Protein AF-A0A3D2VUE8-F1 (afdb_monomer_lite)

Secondary structure (DSSP, 8-state):
-HHHHHHHHHTT---THHHHHHHHHHHHHTTS-SSHHHHHHHHHHHHHHHHSHHHHHHHHHHSS-HHHHHHHH--

Sequence (75 aa):
WLYRMVTRIVEGKGRPEDMDLLDSVASRIEGRTICALGDAAAMPVRSFVKHYRHEFAYYIEHKRSMVQGASALAA

pLDDT: mean 90.26, std 12.1, range [45.84, 96.94]

Radius of gyration: 13.77 Å; chains: 1; bounding box: 34×21×41 Å

Structure (mmCIF, N/CA/C/O backbone):
data_AF-A0A3D2VUE8-F1
#
_entry.id   AF-A0A3D2VUE8-F1
#
loop_
_atom_site.group_PDB
_atom_site.id
_atom_site.type_symbol
_atom_site.label_atom_id
_atom_site.label_alt_id
_atom_site.label_comp_id
_atom_site.label_asym_id
_atom_site.label_entity_id
_atom_site.label_seq_id
_atom_site.pdbx_PDB_ins_code
_atom_site.Cartn_x
_atom_site.Cartn_y
_atom_site.Cartn_z
_atom_site.occupancy
_atom_site.B_iso_or_equiv
_atom_site.auth_seq_id
_atom_site.auth_comp_id
_atom_site.auth_asym_id
_atom_site.auth_atom_id
_atom_site.pdbx_PDB_model_num
ATOM 1 N N . TRP A 1 1 ? 4.969 6.880 -4.231 1.00 87.25 1 TRP A N 1
ATOM 2 C CA . TRP A 1 1 ? 3.553 6.792 -4.651 1.00 87.25 1 TRP A CA 1
ATOM 3 C C . TRP A 1 1 ? 2.758 5.884 -3.717 1.00 87.25 1 TRP A C 1
ATOM 5 O O . TRP A 1 1 ? 1.846 6.390 -3.078 1.00 87.25 1 TRP A O 1
ATOM 15 N N . LEU A 1 2 ? 3.174 4.618 -3.545 1.00 95.00 2 LEU A N 1
ATOM 16 C CA . LEU A 1 2 ? 2.562 3.634 -2.630 1.00 95.00 2 LEU A CA 1
ATOM 17 C C . LEU A 1 2 ? 2.276 4.200 -1.227 1.00 95.00 2 LEU A C 1
ATOM 19 O O . LEU A 1 2 ? 1.120 4.253 -0.820 1.00 95.00 2 LEU A O 1
ATOM 23 N N . TYR A 1 3 ? 3.304 4.748 -0.564 1.00 95.31 3 TYR A N 1
ATOM 24 C CA . TYR A 1 3 ? 3.186 5.389 0.755 1.00 95.31 3 TYR A CA 1
ATOM 25 C C . TYR A 1 3 ? 2.032 6.396 0.837 1.00 95.31 3 TYR A C 1
ATOM 27 O O . TYR A 1 3 ? 1.175 6.282 1.700 1.00 95.31 3 TYR A O 1
ATOM 35 N N . ARG A 1 4 ? 1.946 7.333 -0.116 1.00 96.00 4 ARG A N 1
ATOM 36 C CA . ARG A 1 4 ? 0.933 8.398 -0.090 1.00 96.00 4 ARG A CA 1
ATOM 37 C C . ARG A 1 4 ? -0.496 7.859 -0.106 1.00 96.00 4 ARG A C 1
ATOM 39 O O . ARG A 1 4 ? -1.350 8.451 0.543 1.00 96.00 4 ARG A O 1
ATOM 46 N N . MET A 1 5 ? -0.781 6.779 -0.839 1.00 95.75 5 MET A N 1
ATOM 47 C CA . MET A 1 5 ? -2.144 6.234 -0.846 1.00 95.75 5 MET A CA 1
ATOM 48 C C . MET A 1 5 ? -2.423 5.409 0.400 1.00 95.75 5 MET A C 1
ATOM 50 O O . MET A 1 5 ? -3.516 5.531 0.935 1.00 95.75 5 MET A O 1
ATOM 54 N N . VAL A 1 6 ? -1.454 4.624 0.884 1.00 95.31 6 VAL A N 1
ATOM 55 C CA . VAL A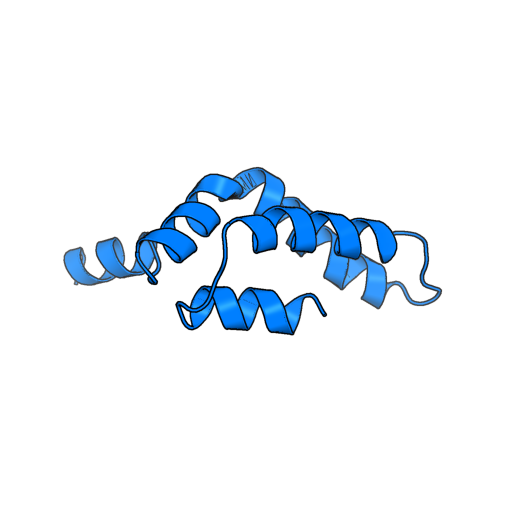 1 6 ? -1.619 3.884 2.144 1.00 95.31 6 VAL A CA 1
ATOM 56 C C . VAL A 1 6 ? -1.864 4.862 3.294 1.00 95.31 6 VAL A C 1
ATOM 58 O O . VAL A 1 6 ? -2.838 4.705 4.021 1.00 95.31 6 VAL A O 1
ATOM 61 N N . THR A 1 7 ? -1.075 5.936 3.396 1.00 96.00 7 THR A N 1
ATOM 62 C CA . THR A 1 7 ? -1.304 7.017 4.365 1.00 96.00 7 THR A CA 1
ATOM 63 C C . THR A 1 7 ? -2.695 7.617 4.207 1.00 96.00 7 THR A C 1
ATOM 65 O O . THR A 1 7 ? -3.416 7.755 5.186 1.00 96.00 7 THR A O 1
ATOM 68 N N . ARG A 1 8 ? -3.124 7.913 2.976 1.00 95.56 8 ARG A N 1
ATOM 69 C CA . ARG A 1 8 ? -4.462 8.457 2.724 1.00 95.56 8 ARG A CA 1
ATOM 70 C C . ARG A 1 8 ? -5.582 7.512 3.190 1.00 95.56 8 AR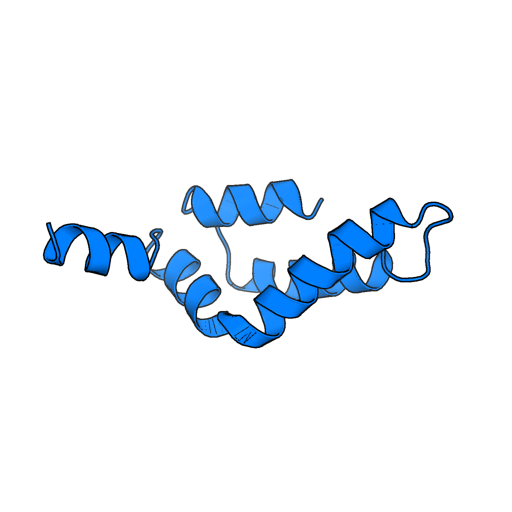G A C 1
ATOM 72 O O . ARG A 1 8 ? -6.580 7.993 3.720 1.00 95.56 8 ARG A O 1
ATOM 79 N N . ILE A 1 9 ? -5.426 6.201 3.004 1.00 94.88 9 ILE A N 1
ATOM 80 C CA . ILE A 1 9 ? -6.383 5.186 3.476 1.00 94.88 9 ILE A CA 1
ATOM 81 C C . ILE A 1 9 ? -6.431 5.176 5.008 1.00 94.88 9 ILE A C 1
ATOM 83 O O . ILE A 1 9 ? -7.516 5.236 5.581 1.00 94.88 9 ILE A O 1
ATOM 87 N N . VAL A 1 10 ? -5.270 5.189 5.669 1.00 92.69 10 VAL A N 1
ATOM 88 C CA . VAL A 1 10 ? -5.171 5.210 7.138 1.00 92.69 10 VAL A CA 1
ATOM 89 C C . VAL A 1 10 ? -5.719 6.512 7.737 1.00 92.69 10 VAL A C 1
ATOM 91 O O . VAL A 1 10 ? -6.337 6.481 8.795 1.00 92.69 10 VAL A O 1
ATOM 94 N N . GLU A 1 11 ? -5.575 7.644 7.045 1.00 94.69 11 GLU A N 1
ATOM 95 C CA . GLU A 1 11 ? -6.151 8.940 7.435 1.00 94.69 11 GLU A CA 1
ATOM 96 C C . GLU A 1 11 ? -7.667 9.058 7.168 1.00 94.69 11 GLU A C 1
ATOM 98 O O . GLU A 1 11 ? -8.239 10.139 7.317 1.00 94.69 11 GLU A O 1
ATOM 103 N N . GLY A 1 12 ? -8.336 7.987 6.721 1.00 93.62 12 GLY A N 1
ATOM 104 C CA . GLY A 1 12 ? -9.779 7.996 6.454 1.00 93.62 12 GLY A CA 1
ATOM 105 C C . GLY A 1 12 ? -10.188 8.795 5.210 1.00 93.62 12 GLY A C 1
ATOM 106 O O . GLY A 1 12 ? -11.356 9.153 5.053 1.00 93.62 12 GLY A O 1
ATOM 107 N N . LYS A 1 13 ? -9.230 9.082 4.323 1.00 95.25 13 LYS A N 1
ATOM 108 C CA . LYS A 1 13 ? -9.418 9.773 3.034 1.00 95.25 13 LYS A CA 1
ATOM 109 C C . LYS A 1 13 ? -9.291 8.809 1.844 1.00 95.25 13 LYS A C 1
ATOM 111 O O . LYS A 1 13 ? -9.117 9.253 0.706 1.00 95.25 13 LYS A O 1
ATOM 116 N N . GLY A 1 14 ? -9.279 7.502 2.111 1.00 93.75 14 GLY A N 1
ATOM 117 C CA . GLY A 1 14 ? -9.170 6.461 1.094 1.00 93.75 14 GLY A CA 1
ATOM 118 C C . GLY A 1 14 ? -10.375 6.451 0.157 1.00 93.75 14 GLY A C 1
ATOM 119 O O . GLY A 1 14 ? -11.481 6.820 0.546 1.00 93.75 14 GLY A O 1
ATOM 120 N N . ARG A 1 15 ? -10.152 6.029 -1.086 1.00 94.50 15 ARG A N 1
ATOM 121 C CA . ARG A 1 15 ? -11.194 5.856 -2.105 1.00 94.50 15 ARG A CA 1
ATOM 122 C C . ARG A 1 15 ? -11.242 4.404 -2.571 1.00 94.50 15 ARG A C 1
ATOM 124 O O . ARG A 1 15 ? -10.192 3.759 -2.562 1.00 94.50 15 ARG A O 1
ATOM 131 N N . PRO A 1 16 ? -12.394 3.903 -3.046 1.00 92.00 16 PRO A N 1
ATOM 132 C CA . PRO A 1 16 ? -12.504 2.552 -3.597 1.00 92.00 16 PRO A CA 1
ATOM 133 C C . PRO A 1 16 ? -11.458 2.252 -4.679 1.00 92.00 16 PRO A C 1
ATOM 135 O O . PRO A 1 16 ? -10.861 1.177 -4.666 1.00 92.00 16 PRO A O 1
ATOM 138 N N . GLU A 1 17 ? -11.160 3.226 -5.549 1.00 95.25 17 GLU A N 1
ATOM 139 C CA . GLU A 1 17 ? -10.157 3.058 -6.615 1.00 95.25 17 GLU A CA 1
ATOM 140 C C . GLU A 1 17 ? -8.716 2.904 -6.095 1.00 95.25 17 GLU A C 1
ATOM 142 O O . GLU A 1 17 ? -7.825 2.509 -6.845 1.00 95.25 17 GLU A O 1
ATOM 147 N N . ASP A 1 18 ? -8.441 3.239 -4.831 1.00 95.00 18 ASP A N 1
ATOM 148 C CA . ASP A 1 18 ? -7.074 3.263 -4.309 1.00 95.00 18 ASP A CA 1
ATOM 149 C C . ASP A 1 18 ? -6.451 1.865 -4.223 1.00 95.00 18 ASP A C 1
ATOM 151 O O . ASP A 1 18 ? -5.234 1.742 -4.340 1.00 95.00 18 ASP A O 1
ATOM 155 N N . MET A 1 19 ? -7.264 0.815 -4.075 1.00 93.94 19 MET A N 1
ATOM 156 C CA . MET A 1 19 ? -6.796 -0.577 -4.092 1.00 93.94 19 MET A CA 1
ATOM 157 C C . MET A 1 19 ? -6.292 -0.987 -5.479 1.00 93.94 19 MET A C 1
ATOM 159 O O . MET A 1 19 ? -5.190 -1.520 -5.607 1.00 93.94 19 MET A O 1
ATOM 163 N N . ASP A 1 20 ? -7.071 -0.691 -6.518 1.00 95.25 20 ASP A N 1
ATOM 164 C CA . ASP A 1 20 ? -6.712 -1.031 -7.897 1.00 95.25 20 ASP A CA 1
ATOM 165 C C . ASP A 1 20 ? -5.515 -0.183 -8.355 1.00 95.25 20 ASP A C 1
ATOM 167 O O . ASP A 1 20 ? -4.598 -0.662 -9.025 1.00 95.25 20 ASP A O 1
ATOM 171 N N . LEU A 1 21 ? -5.464 1.072 -7.901 1.00 96.25 21 LEU A N 1
ATOM 172 C CA . LEU A 1 21 ? -4.310 1.943 -8.060 1.00 96.25 21 LEU A CA 1
ATOM 173 C C . LEU A 1 21 ? -3.057 1.330 -7.408 1.00 96.25 21 LEU A C 1
ATOM 175 O O . LEU A 1 21 ? -2.045 1.185 -8.100 1.00 96.25 21 LEU A O 1
ATOM 179 N N . LEU A 1 22 ? -3.110 0.936 -6.131 1.00 96.62 22 LEU A N 1
ATOM 180 C CA . LEU A 1 22 ? -1.986 0.315 -5.417 1.00 96.62 22 LEU A CA 1
ATOM 181 C C . LEU A 1 22 ? -1.386 -0.866 -6.194 1.00 96.62 22 LEU A C 1
ATOM 183 O O . LEU A 1 22 ? -0.169 -0.887 -6.394 1.00 96.62 22 LEU A O 1
ATOM 187 N N . ASP A 1 23 ? -2.215 -1.789 -6.690 1.00 95.44 23 ASP A N 1
ATOM 188 C CA . ASP A 1 23 ? -1.741 -2.921 -7.500 1.00 95.44 23 ASP A CA 1
ATOM 189 C C . ASP A 1 23 ? -1.175 -2.469 -8.862 1.00 95.44 23 ASP A C 1
ATOM 191 O O . ASP A 1 23 ? -0.099 -2.911 -9.282 1.00 95.44 23 ASP A O 1
ATOM 195 N N . SER A 1 24 ? -1.825 -1.507 -9.527 1.00 96.38 24 SER A N 1
ATOM 196 C CA . SER A 1 24 ? -1.403 -1.023 -10.849 1.00 96.38 24 SER A CA 1
ATOM 197 C C . SER A 1 24 ? -0.022 -0.358 -10.869 1.00 96.38 24 SER A C 1
ATOM 199 O O . SER A 1 24 ? 0.696 -0.469 -11.861 1.00 96.38 24 SER A O 1
ATOM 201 N N . VAL A 1 25 ? 0.384 0.348 -9.810 1.00 96.06 25 VAL A N 1
ATOM 202 C CA . VAL A 1 25 ? 1.723 0.963 -9.775 1.00 96.06 25 VAL A CA 1
ATOM 203 C C . VAL A 1 25 ? 2.738 0.045 -9.153 1.00 96.06 25 VAL A C 1
ATOM 205 O O . VAL A 1 25 ? 3.877 0.065 -9.601 1.00 96.06 25 VAL A O 1
ATOM 208 N N . ALA A 1 26 ? 2.364 -0.773 -8.171 1.00 95.88 26 ALA A N 1
ATOM 209 C CA . ALA A 1 26 ? 3.293 -1.766 -7.662 1.00 95.88 26 ALA A CA 1
ATOM 210 C C . ALA A 1 26 ? 3.725 -2.731 -8.784 1.00 95.88 26 ALA A C 1
ATOM 212 O O . ALA A 1 26 ? 4.917 -2.971 -8.944 1.00 95.88 26 ALA A O 1
ATOM 213 N N . SER A 1 27 ? 2.805 -3.154 -9.659 1.00 94.94 27 SER A N 1
ATOM 214 C CA . SER A 1 27 ? 3.136 -3.958 -10.851 1.00 94.94 27 SER A CA 1
ATOM 215 C C . SER A 1 27 ? 3.955 -3.210 -11.913 1.00 94.94 27 SER A C 1
ATOM 217 O O . SER A 1 27 ? 4.655 -3.829 -12.709 1.00 94.94 27 SER A O 1
ATOM 219 N N . ARG A 1 28 ? 3.909 -1.871 -11.936 1.00 94.81 28 ARG A N 1
ATOM 220 C CA . ARG A 1 28 ? 4.782 -1.037 -12.784 1.00 94.81 28 ARG A CA 1
ATOM 221 C C . ARG A 1 28 ? 6.147 -0.751 -12.155 1.00 94.81 28 ARG A C 1
ATOM 223 O O . ARG A 1 28 ? 7.004 -0.211 -12.848 1.00 94.81 28 ARG A O 1
ATOM 230 N N . ILE A 1 29 ? 6.336 -1.043 -10.872 1.00 95.12 29 ILE A N 1
ATOM 231 C CA . ILE A 1 29 ? 7.639 -0.962 -10.204 1.00 95.12 29 ILE A CA 1
ATOM 232 C C . ILE A 1 29 ? 8.358 -2.302 -10.355 1.00 95.12 29 ILE A C 1
ATOM 234 O O . ILE A 1 29 ? 9.519 -2.321 -10.759 1.00 95.12 29 ILE A O 1
ATOM 238 N N . GLU A 1 30 ? 7.642 -3.395 -10.089 1.00 92.81 30 GLU A N 1
ATOM 239 C CA . GLU A 1 30 ? 8.174 -4.757 -10.107 1.00 92.81 30 GLU A CA 1
ATOM 240 C C . GLU A 1 30 ? 8.847 -5.097 -11.449 1.00 92.81 30 GLU A C 1
ATOM 242 O O . GLU A 1 30 ? 8.234 -4.989 -12.515 1.00 92.81 30 GLU A O 1
ATOM 247 N N . GLY A 1 31 ? 10.131 -5.463 -11.405 1.00 90.38 31 GLY A N 1
ATOM 248 C CA . GLY A 1 31 ? 10.910 -5.857 -12.586 1.00 90.38 31 GLY A CA 1
ATOM 249 C C . GLY A 1 31 ? 11.234 -4.712 -13.554 1.00 90.38 31 GLY A C 1
ATOM 250 O O . GLY A 1 31 ? 11.729 -4.949 -14.656 1.00 90.38 31 GLY A O 1
ATOM 251 N N . ARG A 1 32 ? 10.952 -3.461 -13.169 1.00 93.62 32 ARG A N 1
ATOM 252 C CA . ARG A 1 32 ? 11.224 -2.249 -13.965 1.00 93.62 32 ARG A CA 1
ATOM 253 C C . ARG A 1 32 ? 12.182 -1.288 -13.267 1.00 93.62 32 ARG A C 1
ATOM 255 O O . ARG A 1 32 ? 12.314 -0.135 -13.677 1.00 93.62 32 ARG A O 1
ATOM 262 N N . THR A 1 33 ? 12.855 -1.747 -12.215 1.00 92.25 33 THR A N 1
ATOM 263 C CA . THR A 1 33 ? 13.841 -0.967 -11.464 1.00 92.25 33 THR A CA 1
ATOM 264 C C . THR A 1 33 ? 15.185 -1.692 -11.404 1.00 92.25 33 THR A C 1
ATOM 266 O O . THR A 1 33 ? 15.240 -2.914 -11.443 1.00 92.25 33 THR A O 1
ATOM 269 N N . ILE A 1 34 ? 16.286 -0.932 -11.351 1.00 94.88 34 ILE A N 1
ATOM 270 C CA . ILE A 1 34 ? 17.653 -1.490 -11.272 1.00 94.88 34 ILE A CA 1
ATOM 271 C C . ILE A 1 34 ? 17.966 -1.966 -9.846 1.00 94.88 34 ILE A C 1
ATOM 273 O O . ILE A 1 34 ? 18.686 -2.939 -9.645 1.00 94.88 34 ILE A O 1
ATOM 277 N N . CYS A 1 35 ? 17.450 -1.255 -8.841 1.00 95.62 35 CYS A N 1
ATOM 278 C CA . CYS A 1 35 ? 17.701 -1.543 -7.435 1.00 95.62 35 CYS A CA 1
ATOM 279 C C . CYS A 1 35 ? 16.618 -2.465 -6.867 1.00 95.62 35 CYS A C 1
ATOM 281 O O . CYS A 1 35 ? 15.440 -2.110 -6.887 1.00 95.62 35 CYS A O 1
ATOM 283 N N . ALA A 1 36 ? 17.032 -3.577 -6.253 1.00 93.62 36 ALA A N 1
ATOM 284 C CA . ALA A 1 36 ? 16.141 -4.559 -5.628 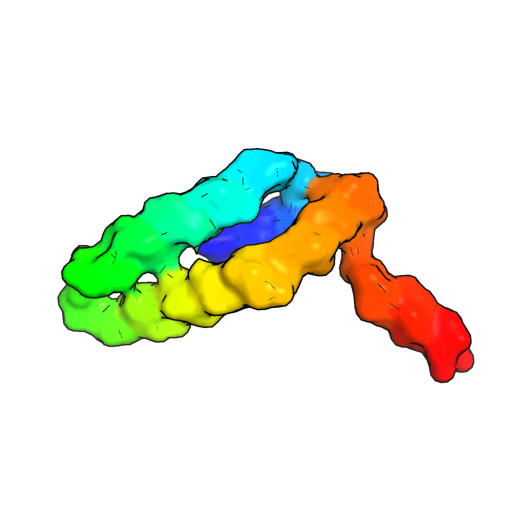1.00 93.62 36 ALA A CA 1
ATOM 285 C C . ALA A 1 36 ? 15.233 -3.974 -4.528 1.00 93.62 36 ALA A C 1
ATOM 287 O O . ALA A 1 36 ? 14.193 -4.547 -4.213 1.00 93.62 36 ALA A O 1
ATOM 288 N N . LEU A 1 37 ? 15.586 -2.815 -3.958 1.00 94.75 37 LEU A N 1
ATOM 289 C CA . LEU A 1 37 ? 14.738 -2.115 -2.992 1.00 94.75 37 LEU A CA 1
ATOM 290 C C . LEU A 1 37 ? 13.381 -1.707 -3.592 1.00 94.75 37 LEU A C 1
ATOM 292 O O . LEU A 1 37 ? 12.382 -1.691 -2.876 1.00 94.75 37 LEU A O 1
ATOM 296 N N . GLY A 1 38 ? 13.336 -1.383 -4.889 1.00 94.69 38 GLY A N 1
ATOM 297 C CA . GLY A 1 38 ? 12.089 -1.038 -5.575 1.00 94.69 38 GLY A CA 1
ATOM 298 C C . GLY A 1 38 ? 11.106 -2.205 -5.562 1.00 94.69 38 GLY A C 1
ATOM 299 O O . GLY A 1 38 ? 9.971 -2.058 -5.101 1.00 94.69 38 GLY A O 1
ATOM 300 N N . ASP A 1 39 ? 11.578 -3.377 -5.979 1.00 94.00 39 ASP A N 1
ATOM 301 C CA . ASP A 1 39 ? 10.794 -4.614 -5.981 1.00 94.00 39 ASP A CA 1
ATOM 302 C C . ASP A 1 39 ? 10.418 -5.034 -4.553 1.00 94.00 39 ASP A C 1
ATOM 304 O O . ASP A 1 39 ? 9.251 -5.323 -4.276 1.00 94.00 39 ASP A O 1
ATOM 308 N N . ALA A 1 40 ? 11.364 -4.951 -3.610 1.00 95.31 40 ALA A N 1
ATOM 309 C CA . ALA A 1 40 ? 11.127 -5.255 -2.199 1.00 95.31 40 ALA A CA 1
ATOM 310 C C . ALA A 1 40 ? 10.042 -4.366 -1.562 1.00 95.31 40 ALA A C 1
ATOM 312 O O . ALA A 1 40 ? 9.348 -4.812 -0.651 1.00 95.31 40 ALA A O 1
ATOM 313 N N . ALA A 1 41 ? 9.860 -3.129 -2.037 1.00 94.88 41 ALA A N 1
ATOM 314 C CA . ALA A 1 41 ? 8.778 -2.251 -1.592 1.00 94.88 41 ALA A CA 1
ATOM 315 C C . ALA A 1 41 ? 7.440 -2.532 -2.304 1.00 94.88 41 ALA A C 1
ATOM 317 O O . ALA A 1 41 ? 6.376 -2.347 -1.710 1.00 94.88 41 ALA A O 1
ATOM 318 N N . ALA A 1 42 ? 7.468 -2.961 -3.569 1.00 96.00 42 ALA A N 1
ATOM 319 C CA . ALA A 1 42 ? 6.271 -3.206 -4.372 1.00 96.00 42 ALA A CA 1
ATOM 320 C C . ALA A 1 42 ? 5.582 -4.537 -4.033 1.00 96.00 42 ALA A C 1
ATOM 322 O O . ALA A 1 42 ? 4.355 -4.579 -3.897 1.00 96.00 42 ALA A O 1
ATOM 323 N N . MET A 1 43 ? 6.356 -5.612 -3.855 1.00 94.94 43 MET A N 1
ATOM 324 C CA . MET A 1 43 ? 5.821 -6.960 -3.631 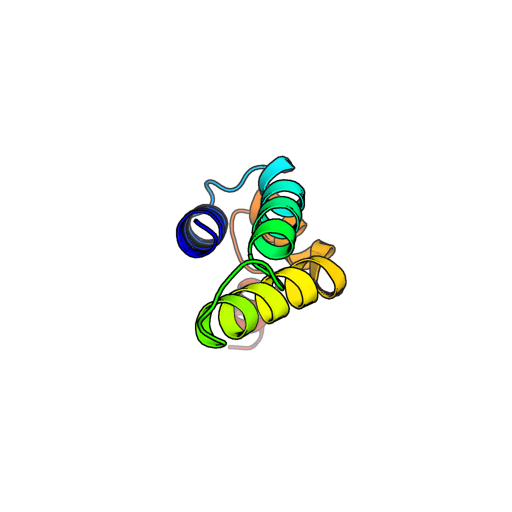1.00 94.94 43 MET A CA 1
ATOM 325 C C . MET A 1 43 ? 4.915 -7.063 -2.387 1.00 94.94 43 MET A C 1
ATOM 327 O O . MET A 1 43 ? 3.817 -7.619 -2.511 1.00 94.94 43 MET A O 1
ATOM 331 N N . PRO A 1 44 ? 5.275 -6.506 -1.208 1.00 95.56 44 PRO A N 1
ATOM 332 C CA . PRO A 1 44 ? 4.414 -6.569 -0.028 1.00 95.56 44 PRO A CA 1
ATOM 333 C C . PRO A 1 44 ? 3.091 -5.836 -0.235 1.00 95.56 44 PRO A C 1
ATOM 335 O O . PRO A 1 44 ? 2.047 -6.330 0.181 1.00 95.56 44 PRO A O 1
ATOM 338 N N . VAL A 1 45 ? 3.108 -4.692 -0.927 1.00 95.81 45 VAL A N 1
ATOM 339 C CA . VAL A 1 45 ? 1.886 -3.926 -1.197 1.00 95.81 45 VAL A CA 1
ATOM 340 C C . VAL A 1 45 ? 0.920 -4.732 -2.061 1.00 95.81 45 VAL A C 1
ATOM 342 O O . VAL A 1 45 ? -0.257 -4.830 -1.718 1.00 95.81 45 VAL A O 1
ATOM 345 N N . ARG A 1 46 ? 1.407 -5.375 -3.132 1.00 95.31 46 ARG A N 1
ATOM 346 C CA . ARG A 1 46 ? 0.570 -6.254 -3.969 1.00 95.31 46 ARG A CA 1
ATOM 347 C C . ARG A 1 46 ? 0.027 -7.440 -3.188 1.00 95.31 46 ARG A C 1
ATOM 349 O O . ARG A 1 46 ? -1.159 -7.747 -3.282 1.00 95.31 46 ARG A O 1
ATOM 356 N N . SER A 1 47 ? 0.884 -8.086 -2.398 1.00 96.94 47 SER A N 1
ATOM 357 C CA . SER A 1 47 ? 0.488 -9.208 -1.546 1.00 96.94 47 SER A CA 1
ATOM 358 C C . SER A 1 47 ? -0.630 -8.801 -0.585 1.00 96.94 47 SER A C 1
ATOM 360 O O . SER A 1 47 ? -1.663 -9.467 -0.510 1.00 96.94 47 SER A O 1
ATOM 362 N N . PHE A 1 48 ? -0.489 -7.658 0.087 1.00 95.69 48 PHE A N 1
ATOM 363 C CA . PHE A 1 48 ? -1.489 -7.199 1.041 1.00 95.69 48 PHE A CA 1
ATOM 364 C C . PHE A 1 48 ? -2.807 -6.801 0.388 1.00 95.69 48 PHE A C 1
ATOM 366 O O . PHE A 1 48 ? -3.858 -7.193 0.887 1.00 95.69 48 PHE A O 1
ATOM 373 N N . VAL A 1 49 ? -2.777 -6.109 -0.753 1.00 94.62 49 VAL A N 1
ATOM 374 C CA . VAL A 1 49 ? -4.005 -5.800 -1.502 1.00 94.62 49 VAL A CA 1
ATOM 375 C C . VAL A 1 49 ? -4.702 -7.082 -1.964 1.00 94.62 49 VAL A C 1
ATOM 377 O O . VAL A 1 49 ? -5.925 -7.166 -1.889 1.00 94.62 49 VAL A O 1
ATOM 380 N N . LYS A 1 50 ? -3.951 -8.106 -2.388 1.00 95.50 50 LYS A N 1
ATOM 381 C CA . LYS A 1 50 ? -4.506 -9.398 -2.813 1.00 95.50 50 LYS A CA 1
ATOM 382 C C . LYS A 1 50 ? -5.150 -10.171 -1.660 1.00 95.50 50 LYS A C 1
ATOM 384 O O . LYS A 1 50 ? -6.258 -10.676 -1.813 1.00 95.50 50 LYS A O 1
ATOM 389 N N . HIS A 1 51 ? -4.453 -10.302 -0.535 1.00 96.31 51 HIS A N 1
ATOM 390 C CA . HIS A 1 51 ? -4.865 -11.190 0.556 1.00 96.31 51 HIS A CA 1
ATOM 391 C C . HIS A 1 51 ? -5.786 -10.513 1.579 1.00 96.31 51 HIS A C 1
ATOM 393 O O . HIS A 1 51 ? -6.692 -11.155 2.105 1.00 96.31 51 HIS A O 1
ATOM 399 N N . TYR A 1 52 ? -5.619 -9.211 1.804 1.00 95.19 52 TYR A N 1
ATOM 400 C CA . TYR A 1 52 ? -6.354 -8.448 2.816 1.00 95.19 52 TYR A CA 1
ATOM 401 C C . TYR A 1 52 ? -7.272 -7.391 2.201 1.00 95.19 52 TYR A C 1
ATOM 403 O O . TYR A 1 52 ? -7.622 -6.416 2.858 1.00 95.19 52 TYR A O 1
ATOM 411 N N . ARG A 1 53 ? -7.712 -7.569 0.945 1.00 94.44 53 ARG A N 1
ATOM 412 C CA . ARG A 1 53 ? -8.568 -6.597 0.232 1.00 94.44 53 ARG A CA 1
ATOM 413 C C . ARG A 1 53 ? -9.781 -6.141 1.049 1.00 94.44 53 ARG A C 1
ATOM 415 O O . ARG A 1 53 ? -10.160 -4.975 1.002 1.00 94.44 53 ARG A O 1
ATOM 422 N N . HIS A 1 54 ? -10.377 -7.063 1.799 1.00 94.62 54 HIS A N 1
ATOM 423 C CA . HIS A 1 54 ? -11.526 -6.795 2.657 1.00 94.62 54 HIS A CA 1
ATOM 424 C C . HIS A 1 54 ? -11.199 -5.810 3.793 1.00 94.62 54 HIS A C 1
ATOM 426 O O . HIS A 1 54 ? -12.019 -4.948 4.088 1.00 94.62 54 HIS A O 1
ATOM 432 N N . GLU A 1 55 ? -9.995 -5.859 4.371 1.00 94.69 55 GLU A N 1
ATOM 433 C CA . GLU A 1 55 ? -9.569 -4.904 5.400 1.00 94.69 55 GLU A CA 1
ATOM 434 C C . GLU A 1 55 ? -9.365 -3.499 4.830 1.00 94.69 55 GLU A C 1
ATOM 436 O O . GLU A 1 55 ? -9.731 -2.510 5.464 1.00 94.69 55 GLU A O 1
ATOM 441 N N . PHE A 1 56 ? -8.828 -3.395 3.610 1.00 94.69 56 PHE A N 1
ATOM 442 C CA . PHE A 1 56 ? -8.700 -2.114 2.908 1.00 94.69 56 PHE A CA 1
ATOM 443 C C . PHE A 1 56 ? -10.074 -1.515 2.589 1.00 94.69 56 PHE A C 1
ATOM 445 O O . PHE A 1 56 ? -10.296 -0.330 2.836 1.00 94.69 56 PHE A O 1
ATOM 452 N N . ALA A 1 57 ? -11.004 -2.333 2.086 1.00 95.00 57 ALA A N 1
ATOM 453 C CA . ALA A 1 57 ? -12.382 -1.915 1.838 1.00 95.00 57 ALA A CA 1
ATOM 454 C C . ALA A 1 57 ? -13.058 -1.434 3.130 1.00 95.00 57 ALA A C 1
ATOM 456 O O . ALA A 1 57 ? -13.648 -0.354 3.149 1.00 95.00 57 ALA A O 1
ATOM 457 N N . TYR A 1 58 ? -12.882 -2.173 4.228 1.00 95.00 58 TYR A N 1
ATOM 458 C CA . TYR A 1 58 ? -13.386 -1.774 5.535 1.00 95.00 58 TYR A CA 1
ATOM 459 C C . TYR A 1 58 ? -12.799 -0.435 5.992 1.00 95.00 58 TYR A C 1
ATOM 461 O O . TYR A 1 58 ? -13.544 0.428 6.447 1.00 95.00 58 TYR A O 1
ATOM 469 N N . TYR A 1 59 ? -11.488 -0.230 5.840 1.00 94.44 59 TYR A N 1
ATOM 470 C CA . TYR A 1 59 ? -10.833 1.041 6.157 1.00 94.44 59 TYR A CA 1
ATOM 471 C C . TYR A 1 59 ? -11.406 2.209 5.352 1.00 94.44 59 TYR A C 1
ATOM 473 O O . TYR A 1 59 ? -11.578 3.295 5.897 1.00 94.44 59 TYR A O 1
ATOM 481 N N . ILE A 1 60 ? -11.698 2.003 4.068 1.00 94.38 60 ILE A N 1
ATOM 482 C CA . ILE A 1 60 ? -12.273 3.033 3.193 1.00 94.38 60 ILE A CA 1
ATOM 483 C C . ILE A 1 60 ? -13.701 3.382 3.633 1.00 94.38 60 ILE A C 1
ATOM 485 O O . ILE A 1 60 ? -14.048 4.558 3.713 1.00 94.38 60 ILE A O 1
ATOM 489 N N . GLU A 1 61 ? -14.511 2.376 3.956 1.00 94.75 61 GLU A N 1
ATOM 490 C CA . GLU A 1 61 ? -15.907 2.558 4.364 1.00 94.75 61 GLU A CA 1
ATOM 491 C C . GLU A 1 61 ? -16.033 3.148 5.778 1.00 94.75 61 GLU A C 1
ATOM 493 O O . GLU A 1 61 ? -16.770 4.107 6.004 1.00 94.75 61 GLU A O 1
ATOM 498 N N . HIS A 1 62 ? -15.266 2.619 6.731 1.00 93.56 62 HIS A N 1
ATOM 499 C CA . HIS A 1 62 ? -15.398 2.922 8.158 1.00 93.56 62 HIS A CA 1
ATOM 500 C C . HIS A 1 62 ? -14.360 3.923 8.669 1.00 93.56 62 HIS A C 1
ATOM 502 O O . HIS A 1 62 ? -14.435 4.344 9.824 1.00 93.56 62 HIS A O 1
ATOM 508 N N . LYS A 1 63 ? -13.380 4.300 7.837 1.00 93.38 63 LYS A N 1
ATOM 509 C CA . LYS A 1 63 ? -12.291 5.239 8.164 1.00 93.38 63 LYS A CA 1
ATOM 510 C C . LYS A 1 63 ? -11.444 4.811 9.371 1.00 93.38 63 LYS A C 1
ATOM 512 O O . LYS A 1 63 ? -10.839 5.650 10.032 1.00 93.38 63 LYS A O 1
ATOM 517 N N . ARG A 1 64 ? -11.410 3.508 9.675 1.00 90.31 64 ARG A N 1
ATOM 518 C CA . ARG A 1 64 ? -10.684 2.914 10.810 1.00 90.31 64 ARG A CA 1
ATOM 519 C C . ARG A 1 64 ? -10.322 1.452 10.551 1.00 90.31 64 ARG A C 1
ATOM 521 O O . ARG A 1 64 ? -10.940 0.805 9.711 1.00 90.31 64 ARG A O 1
ATOM 528 N N . SER A 1 65 ? -9.393 0.912 11.342 1.00 89.75 65 SER A N 1
ATOM 529 C CA . SER A 1 65 ? -9.042 -0.515 11.301 1.00 89.75 65 SER A CA 1
ATOM 530 C C . SER A 1 65 ? -10.156 -1.406 11.860 1.00 89.75 65 SER A C 1
ATOM 532 O O . SER A 1 65 ? -10.822 -1.05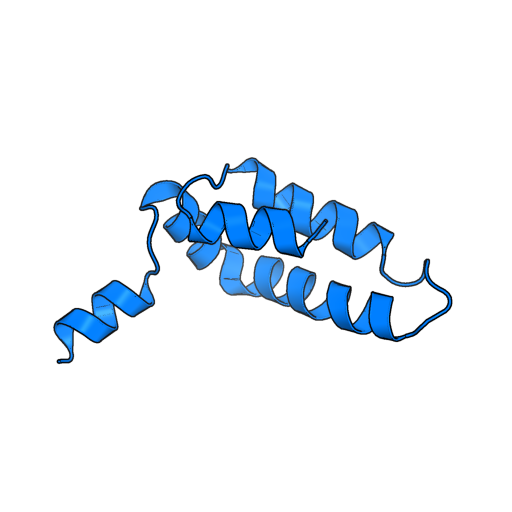4 12.842 1.00 89.75 65 SER A O 1
ATOM 534 N N . MET A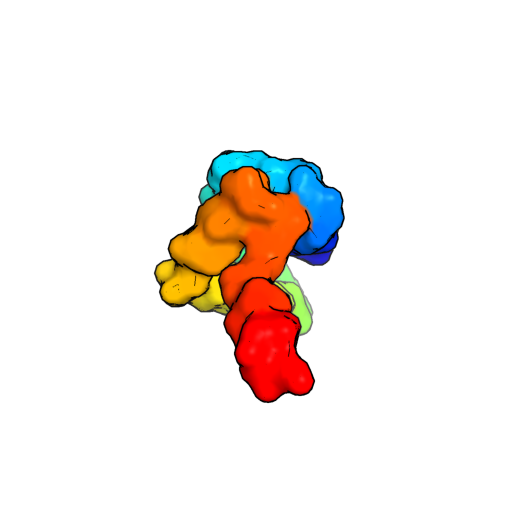 1 66 ? -10.295 -2.604 11.282 1.00 88.06 66 MET A N 1
ATOM 535 C CA . MET A 1 66 ? -11.078 -3.705 11.858 1.00 88.06 66 MET A CA 1
ATOM 536 C C . MET A 1 66 ? -10.505 -4.141 13.212 1.00 88.06 66 MET A C 1
ATOM 538 O O . MET A 1 66 ? -11.249 -4.366 14.165 1.00 88.06 66 MET A O 1
ATOM 542 N N . VAL A 1 67 ? -9.174 -4.183 13.321 1.00 83.88 67 VAL A N 1
ATOM 543 C CA . VAL A 1 67 ? -8.464 -4.704 14.496 1.00 83.88 67 VAL A CA 1
ATOM 544 C C . VAL A 1 67 ? -8.435 -3.695 15.640 1.00 83.88 67 VAL A C 1
ATOM 546 O O . VAL A 1 67 ? -8.519 -4.099 16.791 1.00 83.88 67 VAL A O 1
ATOM 549 N N . GLN A 1 68 ? -8.408 -2.384 15.372 1.00 72.50 68 GLN A N 1
ATOM 550 C CA . GLN A 1 68 ? -8.521 -1.383 16.449 1.00 72.50 68 GLN A CA 1
ATOM 551 C C . GLN A 1 68 ? -9.864 -1.468 17.183 1.00 72.50 68 GLN A C 1
ATOM 553 O O . GLN A 1 68 ? -9.905 -1.267 18.392 1.00 72.50 68 GLN A O 1
ATOM 558 N N . GLY A 1 69 ? -10.950 -1.814 16.482 1.00 60.22 69 GLY A N 1
ATOM 559 C CA . GLY A 1 69 ? -12.241 -2.062 17.130 1.00 60.22 69 GLY A CA 1
ATOM 560 C C . GLY A 1 69 ? -12.209 -3.290 18.042 1.00 60.22 69 GLY A C 1
ATOM 561 O O . GLY A 1 69 ? -12.732 -3.240 19.148 1.00 60.22 69 GLY A O 1
ATOM 562 N N . ALA A 1 70 ? -11.543 -4.364 17.609 1.00 58.06 70 ALA A N 1
ATOM 563 C CA . ALA A 1 70 ? -11.385 -5.588 18.396 1.00 58.06 70 ALA A CA 1
ATOM 564 C C . ALA A 1 70 ? -10.418 -5.408 19.582 1.00 58.06 70 ALA A C 1
ATOM 566 O O . ALA A 1 70 ? -10.688 -5.886 20.677 1.00 58.06 70 ALA A O 1
ATOM 567 N N . SER A 1 71 ? -9.323 -4.670 19.385 1.00 55.88 71 SER A N 1
ATOM 568 C CA . SER A 1 71 ? -8.333 -4.363 20.423 1.00 55.88 71 SER A CA 1
ATOM 569 C C . SER A 1 71 ? -8.893 -3.453 21.514 1.00 55.88 71 SER A C 1
ATOM 571 O O . SER A 1 71 ? -8.451 -3.565 22.649 1.00 55.88 71 SER A O 1
ATOM 573 N N . ALA A 1 72 ? -9.839 -2.566 21.191 1.00 53.97 72 ALA A N 1
ATOM 574 C CA . ALA A 1 72 ? -10.515 -1.724 22.178 1.00 53.97 72 ALA A CA 1
ATOM 575 C C . ALA A 1 72 ? -11.609 -2.467 22.966 1.00 53.97 72 ALA A C 1
ATOM 577 O O . ALA A 1 72 ? -11.967 -2.029 24.048 1.00 53.97 72 ALA A O 1
ATOM 578 N N . LEU A 1 73 ? -12.149 -3.568 22.429 1.00 53.28 73 LEU A N 1
ATOM 579 C CA . LEU A 1 73 ? -13.113 -4.442 23.117 1.00 53.28 73 LEU A CA 1
ATOM 580 C C . LEU A 1 73 ? -12.430 -5.527 23.968 1.00 53.28 73 LEU A C 1
ATOM 582 O O . LEU A 1 73 ? -13.082 -6.145 24.804 1.00 53.28 73 LEU A O 1
ATOM 586 N N . ALA A 1 74 ? -11.145 -5.787 23.720 1.00 51.94 74 ALA A N 1
ATOM 587 C CA . ALA A 1 74 ? -10.330 -6.756 24.450 1.00 51.94 74 ALA A CA 1
ATOM 588 C C . ALA A 1 74 ? -9.515 -6.138 25.607 1.00 51.94 74 ALA A C 1
ATOM 590 O O . ALA A 1 74 ? -8.847 -6.881 26.326 1.00 51.94 74 ALA A O 1
ATOM 591 N N . ALA A 1 75 ? -9.549 -4.809 25.760 1.00 45.84 75 ALA A N 1
ATOM 592 C CA . ALA A 1 75 ? -8.939 -4.049 26.855 1.00 45.84 75 ALA A CA 1
ATOM 593 C C . ALA A 1 75 ? -10.022 -3.567 27.827 1.00 45.84 75 ALA A C 1
ATOM 595 O O . ALA A 1 75 ? -9.731 -3.531 29.042 1.00 45.84 75 ALA A O 1
#

Foldseek 3Di:
DLVVQVVCLLQLNHDPCSLVVLLVVLVVQQPVDPDVVSVVVSVVSNVCSVPVVVQSVCSNVVVHGPVVVVVVVVD